Protein AF-A0A9E3H1S7-F1 (afdb_monomer_lite)

Foldseek 3Di:
DWWKKWFACDDDPQSVLQCVLVVHSGRAIWTQDPVQWTFFADQVQFTAIDHHDPHHTDDIDTDPDDPQLVCQLVVQSVVLGRQHAPCVCVVCVPPDDDLPDSNGDDGVSSSQVSNVSSVHRPVVVVPPPPDD

Structure (mmCIF, N/CA/C/O backbone):
data_AF-A0A9E3H1S7-F1
#
_entry.id   AF-A0A9E3H1S7-F1
#
loop_
_atom_site.group_PDB
_atom_site.id
_atom_site.type_symbol
_atom_site.label_atom_id
_atom_site.label_alt_id
_atom_site.label_comp_id
_atom_site.label_asym_id
_atom_site.label_entity_id
_atom_site.label_seq_id
_atom_site.pdbx_PDB_ins_code
_atom_site.Cartn_x
_atom_site.Cartn_y
_atom_site.Cartn_z
_atom_site.occupancy
_atom_site.B_iso_or_equiv
_atom_site.auth_seq_id
_atom_site.auth_comp_id
_atom_site.auth_asym_id
_atom_site.auth_atom_id
_atom_site.pdbx_PDB_model_num
ATOM 1 N N . MET A 1 1 ? -9.466 -1.973 16.372 1.00 54.75 1 MET A N 1
ATOM 2 C CA . MET A 1 1 ? -8.124 -2.010 15.754 1.00 54.75 1 MET A CA 1
ATOM 3 C C . MET A 1 1 ? -8.151 -1.031 14.596 1.00 54.75 1 MET A C 1
ATOM 5 O O . MET A 1 1 ? -9.242 -0.570 14.281 1.00 54.75 1 MET A O 1
ATOM 9 N N . SER A 1 2 ? -6.995 -0.577 14.119 1.00 68.12 2 SER A N 1
ATOM 10 C CA . SER A 1 2 ? -6.948 0.444 13.071 1.00 68.12 2 SER A CA 1
ATOM 11 C C . SER A 1 2 ? -5.878 0.068 12.065 1.00 68.12 2 SER A C 1
ATOM 13 O O . SER A 1 2 ? -4.683 0.134 12.370 1.00 68.12 2 SER A O 1
ATOM 15 N N . LEU A 1 3 ? -6.307 -0.285 10.858 1.00 86.12 3 LEU A N 1
ATOM 16 C CA . LEU A 1 3 ? -5.411 -0.432 9.723 1.00 86.12 3 LEU A CA 1
ATOM 17 C C . LEU A 1 3 ? -4.703 0.900 9.460 1.00 86.12 3 LEU A C 1
ATOM 19 O O . LEU A 1 3 ? -5.330 1.949 9.277 1.00 86.12 3 LEU A O 1
ATOM 23 N N . HIS A 1 4 ? -3.378 0.838 9.377 1.00 91.00 4 HIS A N 1
ATOM 24 C CA . HIS A 1 4 ? -2.555 1.991 9.050 1.00 91.00 4 HIS A CA 1
ATOM 25 C C . HIS A 1 4 ? -2.105 1.929 7.594 1.00 91.00 4 HIS A C 1
ATOM 27 O O . HIS A 1 4 ? -1.344 1.045 7.203 1.00 91.00 4 HIS A O 1
ATOM 33 N N . LEU A 1 5 ? -2.517 2.912 6.796 1.00 91.12 5 LEU A N 1
ATOM 34 C CA . LEU A 1 5 ? -1.948 3.143 5.475 1.00 91.12 5 LEU A CA 1
ATOM 35 C C . LEU A 1 5 ? -0.650 3.937 5.630 1.00 91.12 5 LEU A C 1
ATOM 37 O O . LEU A 1 5 ? -0.643 5.090 6.067 1.00 91.12 5 LEU A O 1
ATOM 41 N N . VAL A 1 6 ? 0.468 3.302 5.301 1.00 92.12 6 VAL A N 1
ATOM 42 C CA . VAL A 1 6 ? 1.809 3.873 5.410 1.00 92.12 6 VAL A CA 1
ATOM 43 C C . VAL A 1 6 ? 2.242 4.419 4.058 1.00 92.12 6 VAL A C 1
ATOM 45 O O . VAL A 1 6 ? 2.359 3.684 3.082 1.00 92.12 6 VAL A O 1
ATOM 48 N N . PHE A 1 7 ? 2.488 5.723 3.997 1.00 91.25 7 PHE A N 1
ATOM 49 C CA . PHE A 1 7 ? 2.935 6.412 2.793 1.00 91.25 7 PHE A CA 1
ATOM 50 C C . PHE A 1 7 ? 4.442 6.596 2.843 1.00 91.25 7 PHE A C 1
ATOM 52 O O . PHE A 1 7 ? 4.979 7.149 3.808 1.00 91.25 7 PHE A O 1
ATOM 59 N N . THR A 1 8 ? 5.135 6.186 1.787 1.00 90.94 8 THR A N 1
ATOM 60 C CA . THR A 1 8 ? 6.590 6.331 1.686 1.00 90.94 8 THR A CA 1
ATOM 61 C C . THR A 1 8 ? 6.966 7.092 0.429 1.00 90.94 8 THR A C 1
ATOM 63 O O . THR A 1 8 ? 6.193 7.205 -0.524 1.00 90.94 8 THR A O 1
ATOM 66 N N . ALA A 1 9 ? 8.183 7.628 0.405 1.00 87.75 9 ALA A N 1
ATOM 67 C CA . ALA A 1 9 ? 8.726 8.292 -0.771 1.00 87.75 9 ALA A CA 1
ATOM 68 C C . ALA A 1 9 ? 8.989 7.308 -1.930 1.00 87.75 9 ALA A C 1
ATOM 70 O O . ALA A 1 9 ? 9.443 7.734 -2.990 1.00 87.75 9 ALA A O 1
ATOM 71 N N . GLY A 1 10 ? 8.734 6.007 -1.755 1.00 84.19 10 GLY A N 1
ATOM 72 C CA . GLY A 1 10 ? 9.157 4.972 -2.690 1.00 84.19 10 GLY A CA 1
ATOM 73 C C . GLY A 1 10 ? 10.681 4.831 -2.740 1.00 84.19 10 GLY A C 1
ATOM 74 O O . GLY A 1 10 ? 11.427 5.534 -2.051 1.00 84.19 10 GLY A O 1
ATOM 75 N N . GLN A 1 11 ? 11.158 3.899 -3.560 1.00 82.50 11 GLN A N 1
ATOM 76 C CA . GLN A 1 11 ? 12.584 3.613 -3.714 1.00 82.50 11 GLN A CA 1
ATOM 77 C C . GLN A 1 11 ? 13.048 3.844 -5.155 1.00 82.50 11 GLN A C 1
ATOM 79 O O . GLN A 1 11 ? 12.279 3.715 -6.111 1.00 82.50 11 GLN A O 1
ATOM 84 N N . GLY A 1 12 ? 14.331 4.184 -5.296 1.00 83.50 12 GLY A N 1
ATOM 85 C CA . GLY A 1 12 ? 15.003 4.309 -6.587 1.00 83.50 12 GLY A CA 1
ATOM 86 C C . GLY A 1 12 ? 14.385 5.343 -7.536 1.00 83.50 12 GLY A C 1
ATOM 87 O O . GLY A 1 12 ? 13.736 6.308 -7.124 1.00 83.50 12 GLY A O 1
ATOM 88 N N . VAL A 1 13 ? 14.616 5.126 -8.833 1.00 81.69 13 VAL A N 1
ATOM 89 C CA . VAL A 1 13 ? 14.168 6.014 -9.919 1.00 81.69 13 VAL A CA 1
ATOM 90 C C . VAL A 1 13 ? 12.644 6.052 -10.015 1.00 81.69 13 VAL A C 1
ATOM 92 O O . VAL A 1 13 ? 12.076 7.130 -10.173 1.00 81.69 13 VAL A O 1
ATOM 95 N N . THR A 1 14 ? 11.973 4.910 -9.840 1.00 78.06 14 THR A N 1
ATOM 96 C CA . THR A 1 14 ? 10.508 4.819 -9.885 1.00 78.06 14 THR A CA 1
ATOM 97 C C . THR A 1 14 ? 9.856 5.741 -8.859 1.00 78.06 14 THR A C 1
ATOM 99 O O . THR A 1 14 ? 8.959 6.504 -9.208 1.00 78.06 14 THR A O 1
ATOM 102 N N . GLY A 1 15 ? 10.356 5.756 -7.617 1.00 81.06 15 GLY A N 1
ATOM 103 C CA . GLY A 1 15 ? 9.852 6.670 -6.593 1.00 81.06 15 GLY A CA 1
ATOM 104 C C . GLY A 1 15 ? 10.044 8.144 -6.965 1.00 81.06 15 GLY A C 1
ATOM 105 O O . GLY A 1 15 ? 9.145 8.953 -6.759 1.00 81.06 15 GLY A O 1
ATOM 106 N N . ALA A 1 16 ? 11.188 8.510 -7.553 1.00 82.94 16 ALA A N 1
ATOM 107 C CA . ALA A 1 16 ? 11.437 9.886 -7.991 1.00 82.94 16 ALA A CA 1
ATOM 108 C C . ALA A 1 16 ? 10.490 10.326 -9.121 1.00 82.94 16 ALA A C 1
ATOM 110 O O . ALA A 1 16 ? 9.947 11.429 -9.064 1.00 82.94 16 ALA A O 1
ATOM 111 N N . VAL A 1 17 ? 10.262 9.451 -10.103 1.00 80.19 17 VAL A N 1
ATOM 112 C CA . VAL A 1 17 ? 9.359 9.690 -11.237 1.00 80.19 17 VAL A CA 1
ATOM 113 C C . VAL A 1 17 ? 7.913 9.846 -10.762 1.00 80.19 17 VAL A C 1
ATOM 115 O O . VAL A 1 17 ? 7.257 10.811 -11.153 1.00 80.19 17 VAL A O 1
ATOM 118 N N . ILE A 1 18 ? 7.451 8.975 -9.854 1.00 78.38 18 ILE A N 1
ATOM 119 C CA . ILE A 1 18 ? 6.102 9.064 -9.277 1.00 78.38 18 ILE A CA 1
ATOM 120 C C . ILE A 1 18 ? 5.907 10.406 -8.555 1.00 78.38 18 ILE A C 1
ATOM 122 O O . ILE A 1 18 ? 4.999 11.160 -8.892 1.00 78.38 18 ILE A O 1
ATOM 126 N N . ARG A 1 19 ? 6.807 10.761 -7.628 1.00 85.50 19 ARG A N 1
ATOM 127 C CA . ARG A 1 19 ? 6.713 12.023 -6.870 1.00 85.50 19 ARG A CA 1
ATOM 128 C C . ARG A 1 19 ? 6.690 13.260 -7.764 1.00 85.50 19 ARG A C 1
ATOM 130 O O . ARG A 1 19 ? 5.947 14.199 -7.485 1.00 85.50 19 ARG A O 1
ATOM 137 N N . ALA A 1 20 ? 7.506 13.261 -8.819 1.00 78.81 20 ALA A N 1
ATOM 138 C CA . ALA A 1 20 ? 7.571 14.367 -9.764 1.00 78.81 20 ALA A CA 1
ATOM 139 C C . ALA A 1 20 ? 6.254 14.533 -10.534 1.00 78.81 20 ALA A C 1
ATOM 141 O O . ALA A 1 20 ? 5.743 15.645 -10.625 1.00 78.81 20 ALA A O 1
ATOM 142 N N . GLY A 1 21 ? 5.678 13.444 -11.055 1.00 72.06 21 GLY A N 1
ATOM 143 C CA . GLY A 1 21 ? 4.448 13.534 -11.844 1.00 72.06 21 GLY A CA 1
A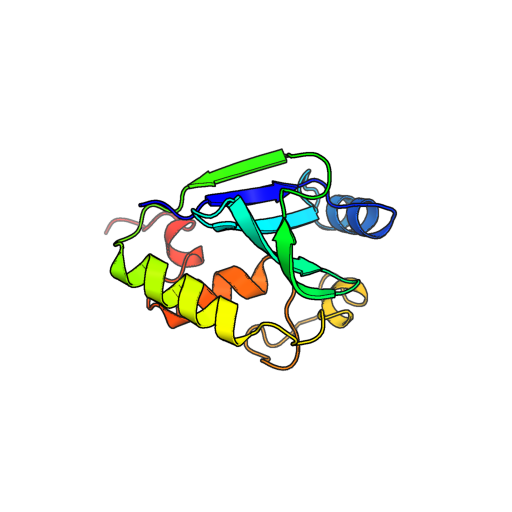TOM 144 C C . GLY A 1 21 ? 3.174 13.721 -11.011 1.00 72.06 21 GLY A C 1
ATOM 145 O O . GLY A 1 21 ? 2.221 14.324 -11.498 1.00 72.06 21 GLY A O 1
ATOM 146 N N . THR A 1 22 ? 3.147 13.268 -9.753 1.00 70.44 22 THR A N 1
ATOM 147 C CA . THR A 1 22 ? 2.003 13.478 -8.846 1.00 70.44 22 THR A CA 1
ATOM 148 C C . THR A 1 22 ? 2.137 14.729 -7.979 1.00 70.44 22 THR A C 1
ATOM 150 O O . THR A 1 22 ? 1.269 14.970 -7.144 1.00 70.44 22 THR A O 1
ATOM 153 N N . TRP A 1 23 ? 3.230 15.492 -8.112 1.00 76.06 23 TRP A N 1
ATOM 154 C CA . TRP A 1 23 ? 3.537 16.659 -7.271 1.00 76.06 23 TRP A CA 1
ATOM 155 C C . TRP A 1 23 ? 3.427 16.357 -5.766 1.00 76.06 23 TRP A C 1
ATOM 157 O O . TRP A 1 23 ? 3.009 17.195 -4.968 1.00 76.06 23 TRP A O 1
ATOM 167 N N . SER A 1 24 ? 3.793 15.133 -5.372 1.00 78.50 24 SER A N 1
ATOM 168 C CA . SER A 1 24 ? 3.632 14.623 -4.008 1.00 78.50 24 SER A CA 1
ATOM 169 C C . SER A 1 24 ? 4.964 14.168 -3.429 1.00 78.50 24 SER A C 1
ATOM 171 O O . SER A 1 24 ? 5.874 13.747 -4.138 1.00 78.50 24 SER A O 1
ATOM 173 N N . ARG A 1 25 ? 5.079 14.220 -2.099 1.00 82.81 25 ARG A N 1
ATOM 174 C CA . ARG A 1 25 ? 6.213 13.632 -1.370 1.00 82.81 25 ARG A CA 1
ATOM 175 C C . ARG A 1 25 ? 6.097 12.113 -1.257 1.00 82.81 25 ARG A C 1
ATOM 177 O O . ARG A 1 25 ? 7.116 11.456 -1.062 1.00 82.81 25 ARG A O 1
ATOM 184 N N . ALA A 1 26 ? 4.886 11.572 -1.369 1.00 83.75 26 ALA A N 1
ATOM 185 C CA . ALA A 1 26 ? 4.626 10.141 -1.346 1.00 83.75 26 ALA A CA 1
ATOM 186 C C . ALA A 1 26 ? 4.638 9.571 -2.768 1.00 83.75 26 ALA A C 1
ATOM 188 O O . ALA A 1 26 ? 4.158 10.204 -3.704 1.00 83.75 26 ALA A O 1
ATOM 189 N N . ALA A 1 27 ? 5.187 8.371 -2.905 1.00 85.88 27 ALA A N 1
ATOM 190 C CA . ALA A 1 27 ? 5.263 7.631 -4.163 1.00 85.88 27 ALA A CA 1
ATOM 191 C C . ALA A 1 27 ? 4.807 6.174 -4.024 1.00 85.88 27 ALA A C 1
ATOM 193 O O . ALA A 1 27 ? 4.708 5.464 -5.019 1.00 85.88 27 ALA A O 1
ATOM 194 N N . HIS A 1 28 ? 4.564 5.728 -2.793 1.00 90.06 28 HIS A N 1
ATOM 195 C CA . HIS A 1 28 ? 4.122 4.382 -2.478 1.00 90.06 28 HIS A CA 1
ATOM 196 C C . HIS A 1 28 ? 3.207 4.411 -1.259 1.00 90.06 28 HIS A C 1
ATOM 198 O O . HIS A 1 28 ? 3.361 5.272 -0.386 1.00 90.06 28 HIS A O 1
ATOM 204 N N . VAL A 1 29 ? 2.285 3.457 -1.201 1.00 91.12 29 VAL A N 1
ATOM 205 C CA . VAL A 1 29 ? 1.430 3.216 -0.040 1.00 91.12 29 VAL A CA 1
ATOM 206 C C . VAL A 1 29 ? 1.311 1.719 0.208 1.00 91.12 29 VAL A C 1
ATOM 208 O O . VAL A 1 29 ? 1.195 0.937 -0.735 1.00 91.12 29 VAL A O 1
ATOM 211 N N . GLY A 1 30 ? 1.332 1.328 1.477 1.00 92.75 30 GLY A N 1
ATOM 212 C CA . GLY A 1 30 ? 1.046 -0.035 1.910 1.00 92.75 30 GLY A CA 1
ATOM 213 C C . GLY A 1 30 ? 0.157 -0.053 3.142 1.00 92.75 30 GLY A C 1
ATOM 214 O O . GLY A 1 30 ? 0.041 0.958 3.829 1.00 92.75 30 GLY A O 1
ATOM 215 N N . GLY A 1 31 ? -0.475 -1.188 3.429 1.00 93.81 31 GLY A N 1
ATOM 216 C CA . GLY A 1 31 ? -1.227 -1.370 4.668 1.00 93.81 31 GLY A CA 1
ATOM 217 C C . GLY A 1 31 ? -0.380 -2.117 5.677 1.00 93.81 31 GLY A C 1
ATOM 218 O O . GLY A 1 31 ? 0.014 -3.260 5.438 1.00 93.81 31 GLY A O 1
ATOM 219 N N . LEU A 1 32 ? -0.086 -1.451 6.787 1.00 92.88 32 LEU A N 1
ATOM 220 C CA . LEU A 1 32 ? 0.600 -2.026 7.929 1.00 92.88 32 LEU A CA 1
ATOM 221 C C . LEU A 1 32 ? -0.409 -2.814 8.766 1.00 92.88 32 LEU A C 1
ATOM 223 O O . LEU A 1 32 ? -1.347 -2.248 9.324 1.00 92.88 32 LEU A O 1
ATOM 227 N N . LEU A 1 33 ? -0.191 -4.123 8.823 1.00 90.44 33 LEU A N 1
ATOM 228 C CA . LEU A 1 33 ? -1.000 -5.082 9.562 1.00 90.44 33 LEU A CA 1
ATOM 229 C C . LEU A 1 33 ? -0.502 -5.200 11.010 1.00 90.44 33 LEU A C 1
ATOM 231 O O . LEU A 1 33 ? 0.664 -4.922 11.297 1.00 90.44 33 LEU A O 1
ATOM 235 N N . ASP A 1 34 ? -1.344 -5.706 11.913 1.00 86.31 34 ASP A N 1
ATOM 236 C CA . ASP A 1 34 ? -1.014 -5.814 13.347 1.00 86.31 34 ASP A CA 1
ATOM 237 C C . ASP A 1 34 ? 0.199 -6.698 13.643 1.00 86.31 34 ASP A C 1
ATOM 239 O O . ASP A 1 34 ? 0.905 -6.511 14.631 1.00 86.31 34 ASP A O 1
ATOM 243 N N . ASN A 1 35 ? 0.470 -7.666 12.768 1.00 87.75 35 ASN A N 1
ATOM 244 C CA . ASN A 1 35 ? 1.638 -8.533 12.879 1.00 87.75 35 ASN A CA 1
ATOM 245 C C . ASN A 1 35 ? 2.939 -7.870 12.380 1.00 87.75 35 ASN A C 1
ATOM 247 O O . ASN A 1 35 ? 3.957 -8.550 12.257 1.00 87.75 35 ASN A O 1
ATOM 251 N N . GLY A 1 36 ? 2.910 -6.570 12.064 1.00 88.44 36 GLY A N 1
ATOM 252 C CA . GLY A 1 36 ? 4.058 -5.787 11.603 1.00 88.44 36 GLY A CA 1
ATOM 253 C C . GLY A 1 36 ? 4.437 -6.010 10.137 1.00 88.44 36 GLY A C 1
ATOM 254 O O . GLY A 1 36 ? 5.441 -5.461 9.672 1.00 88.44 36 GLY A O 1
ATOM 255 N N . LEU A 1 37 ? 3.662 -6.810 9.399 1.00 93.00 37 LEU A N 1
ATOM 256 C CA . LEU A 1 37 ? 3.840 -6.970 7.960 1.00 93.00 37 LEU A CA 1
ATOM 257 C C . LEU A 1 37 ? 3.155 -5.832 7.211 1.00 93.00 37 LEU A C 1
ATOM 259 O O . LEU A 1 37 ? 2.081 -5.371 7.593 1.00 93.00 37 LEU A O 1
ATOM 263 N N . VAL A 1 38 ? 3.759 -5.431 6.101 1.00 94.56 38 VAL A N 1
ATOM 264 C CA . VAL A 1 38 ? 3.148 -4.529 5.133 1.00 94.56 38 VAL A CA 1
ATOM 265 C C . VAL A 1 38 ? 2.611 -5.363 3.982 1.00 94.56 38 VAL A C 1
ATOM 267 O O . VAL A 1 38 ? 3.336 -6.181 3.416 1.00 94.56 38 VAL A O 1
ATOM 270 N N . LEU A 1 39 ? 1.332 -5.173 3.668 1.00 94.81 39 LEU A N 1
ATOM 271 C CA . LEU A 1 39 ? 0.690 -5.698 2.469 1.00 94.81 39 LEU A CA 1
ATOM 272 C C . LEU A 1 39 ? 0.544 -4.561 1.460 1.00 94.81 39 LEU A C 1
ATOM 274 O O . LEU A 1 39 ? -0.135 -3.564 1.718 1.00 94.81 39 LEU A O 1
ATOM 278 N N . ASP A 1 40 ? 1.193 -4.694 0.312 1.00 92.69 40 ASP A N 1
ATOM 279 C CA . ASP A 1 40 ? 1.133 -3.690 -0.742 1.00 92.69 40 ASP A CA 1
ATOM 280 C C . ASP A 1 40 ? 1.374 -4.304 -2.126 1.00 92.69 40 ASP A C 1
ATOM 282 O O . ASP A 1 40 ? 1.524 -5.520 -2.259 1.00 92.69 40 ASP A O 1
ATOM 286 N N . ALA A 1 41 ? 1.351 -3.455 -3.156 1.00 89.50 41 ALA A N 1
ATOM 287 C CA . ALA A 1 41 ? 1.788 -3.806 -4.498 1.00 89.50 41 ALA A CA 1
ATOM 288 C C . ALA A 1 41 ? 3.093 -3.065 -4.821 1.00 89.50 41 ALA A C 1
ATOM 290 O O . ALA A 1 41 ? 3.095 -1.833 -4.859 1.00 89.50 41 ALA A O 1
ATOM 291 N N . THR A 1 42 ? 4.180 -3.787 -5.118 1.00 86.25 42 THR A N 1
ATOM 292 C CA . THR A 1 42 ? 5.459 -3.191 -5.555 1.00 86.25 42 THR A CA 1
ATOM 293 C C . THR A 1 42 ? 5.825 -3.586 -6.982 1.00 86.25 42 THR A C 1
ATOM 295 O O . THR A 1 42 ? 5.535 -4.711 -7.387 1.00 86.25 42 THR A O 1
ATOM 298 N N . PRO A 1 43 ? 6.555 -2.740 -7.736 1.00 77.88 43 PRO A N 1
ATOM 299 C CA . PRO A 1 43 ? 6.962 -3.070 -9.101 1.00 77.88 43 PRO A CA 1
ATOM 300 C C . PRO A 1 43 ? 7.739 -4.391 -9.220 1.00 77.88 43 PRO A C 1
ATOM 302 O O . PRO A 1 43 ? 7.565 -5.130 -10.185 1.00 77.88 43 PRO A O 1
ATOM 305 N N . SER A 1 44 ? 8.570 -4.720 -8.228 1.00 81.06 44 SER A N 1
ATOM 306 C CA . SER A 1 44 ? 9.405 -5.925 -8.245 1.00 81.06 44 SER A CA 1
ATOM 307 C C . SER A 1 44 ? 8.693 -7.204 -7.806 1.00 81.06 44 SER A C 1
ATOM 309 O O . SER A 1 44 ? 9.111 -8.277 -8.232 1.00 81.06 44 SER A O 1
ATOM 311 N N . ALA A 1 45 ? 7.672 -7.121 -6.946 1.00 85.69 45 ALA A N 1
ATOM 312 C CA . ALA A 1 45 ? 7.045 -8.303 -6.342 1.00 85.69 45 ALA A CA 1
ATOM 313 C C . ALA A 1 45 ? 5.550 -8.461 -6.661 1.00 85.69 45 ALA A C 1
ATOM 315 O O . ALA A 1 45 ? 4.969 -9.492 -6.329 1.00 85.69 45 ALA A O 1
ATOM 316 N N . GLY A 1 46 ? 4.917 -7.473 -7.301 1.00 87.50 46 GLY A N 1
ATOM 317 C CA . GLY A 1 46 ? 3.460 -7.435 -7.390 1.00 87.50 46 GLY A CA 1
ATOM 318 C C . GLY A 1 46 ? 2.838 -7.265 -6.010 1.00 87.50 46 GLY A C 1
ATOM 319 O O . GLY A 1 46 ? 3.427 -6.607 -5.152 1.00 87.50 46 GLY A O 1
ATOM 320 N N . VAL A 1 47 ? 1.653 -7.839 -5.802 1.00 92.25 47 VAL A N 1
ATOM 321 C CA . VAL A 1 47 ? 1.000 -7.826 -4.490 1.00 92.25 47 VAL A CA 1
ATOM 322 C C . VAL A 1 47 ? 1.660 -8.848 -3.570 1.00 92.25 47 VAL A C 1
ATOM 324 O O . VAL A 1 47 ? 1.598 -10.052 -3.836 1.00 92.25 47 VAL A O 1
ATOM 327 N N . ALA A 1 48 ? 2.249 -8.392 -2.470 1.00 93.25 48 ALA A N 1
ATOM 328 C CA . ALA A 1 48 ? 2.973 -9.252 -1.543 1.00 93.25 48 ALA A CA 1
ATOM 329 C C . ALA A 1 48 ? 2.873 -8.767 -0.091 1.00 93.25 48 ALA A C 1
ATOM 331 O O . ALA A 1 48 ? 2.498 -7.631 0.186 1.00 93.25 48 ALA A O 1
ATOM 332 N N . LEU A 1 49 ? 3.212 -9.664 0.842 1.00 94.19 49 LEU A N 1
ATOM 333 C CA . LEU A 1 49 ? 3.489 -9.302 2.231 1.00 94.19 49 LEU A CA 1
ATOM 334 C C . LEU A 1 49 ? 4.995 -9.232 2.446 1.00 94.19 49 LEU A C 1
ATOM 336 O O . LEU A 1 49 ? 5.719 -10.144 2.043 1.00 94.19 49 LEU A O 1
ATOM 340 N N . HIS A 1 50 ? 5.462 -8.191 3.124 1.00 91.19 50 HIS A N 1
ATOM 341 C CA . HIS A 1 50 ? 6.872 -8.043 3.468 1.00 91.19 50 HIS A CA 1
ATOM 342 C C . HIS A 1 50 ? 7.051 -7.475 4.876 1.00 91.19 50 HIS A C 1
ATOM 344 O O . HIS A 1 50 ? 6.169 -6.787 5.394 1.00 91.19 50 HIS A O 1
ATOM 350 N N . PRO A 1 51 ? 8.183 -7.783 5.529 1.00 88.88 51 PRO A N 1
ATOM 351 C CA . PRO A 1 51 ? 8.480 -7.239 6.841 1.00 88.88 51 PRO A CA 1
ATOM 352 C C . PRO A 1 51 ? 8.848 -5.756 6.739 1.00 88.88 51 PRO A C 1
ATOM 354 O O . PRO A 1 51 ? 9.768 -5.382 6.011 1.00 88.88 51 PRO A O 1
ATOM 357 N N . GLY A 1 52 ? 8.174 -4.929 7.539 1.00 82.50 52 GLY A N 1
ATOM 358 C CA . GLY A 1 52 ? 8.515 -3.520 7.704 1.00 82.50 52 GLY A CA 1
ATOM 359 C C . GLY A 1 52 ? 8.196 -2.624 6.502 1.00 82.50 52 GLY A C 1
ATOM 360 O O . GLY A 1 52 ? 7.693 -3.048 5.464 1.00 82.50 52 GLY A O 1
ATOM 361 N N . ILE A 1 53 ? 8.478 -1.335 6.681 1.00 84.50 53 ILE A N 1
ATOM 362 C CA . ILE A 1 53 ? 8.157 -0.273 5.725 1.00 84.50 53 ILE A CA 1
ATOM 363 C C . ILE A 1 53 ? 9.379 -0.010 4.840 1.00 84.50 53 ILE A C 1
ATOM 365 O O . ILE A 1 53 ? 10.446 0.348 5.339 1.00 84.50 53 ILE A O 1
ATOM 369 N N . ALA A 1 54 ? 9.224 -0.160 3.524 1.00 83.88 54 ALA A N 1
ATOM 370 C CA . ALA A 1 54 ? 10.293 0.096 2.566 1.00 83.88 54 ALA A CA 1
ATOM 371 C C . ALA A 1 54 ? 10.345 1.573 2.128 1.00 83.88 54 ALA A C 1
ATOM 373 O O . ALA A 1 54 ? 9.339 2.175 1.742 1.00 83.88 54 ALA A O 1
ATOM 374 N N . GLY A 1 55 ? 11.553 2.143 2.115 1.00 84.19 55 GLY A N 1
ATOM 375 C CA . GLY A 1 55 ? 11.791 3.539 1.740 1.00 84.19 55 GLY A CA 1
ATOM 376 C C . GLY A 1 55 ? 11.562 4.530 2.885 1.00 84.19 55 GLY A C 1
ATOM 377 O O . GLY A 1 55 ? 11.251 4.161 4.014 1.00 84.19 55 GLY A O 1
ATOM 378 N N . GLN A 1 56 ? 11.756 5.818 2.600 1.00 89.94 56 GLN A N 1
ATOM 379 C CA . GLN A 1 56 ? 11.588 6.867 3.606 1.00 89.94 56 GLN A CA 1
ATOM 380 C C . GLN A 1 56 ? 10.102 7.077 3.911 1.00 89.94 56 GLN A C 1
ATOM 382 O O . GLN A 1 56 ? 9.333 7.409 3.007 1.00 89.94 56 GLN A O 1
ATOM 387 N N . LEU A 1 57 ? 9.716 6.937 5.181 1.00 91.06 57 LEU A N 1
ATOM 388 C CA . LEU A 1 57 ? 8.362 7.232 5.642 1.00 91.06 57 LEU A CA 1
ATOM 389 C C . LEU A 1 57 ? 8.028 8.714 5.417 1.00 91.06 57 LEU A C 1
ATOM 391 O O . LEU A 1 57 ? 8.801 9.607 5.770 1.00 91.06 57 LEU A O 1
ATOM 395 N N . VAL A 1 58 ? 6.867 8.959 4.819 1.00 91.19 58 VAL A N 1
ATOM 396 C CA . VAL A 1 58 ? 6.326 10.296 4.540 1.00 91.19 58 VAL A CA 1
ATOM 397 C C . VAL A 1 58 ? 5.154 10.598 5.463 1.00 91.19 58 VAL A C 1
ATOM 399 O O . VAL A 1 58 ? 5.029 11.726 5.931 1.00 91.19 58 VAL A O 1
ATOM 402 N N . GLY A 1 59 ? 4.321 9.599 5.753 1.00 88.56 59 GLY A N 1
ATOM 403 C CA . GLY A 1 59 ? 3.191 9.743 6.659 1.00 88.56 59 GLY A CA 1
ATOM 404 C C . GLY A 1 59 ? 2.512 8.413 6.947 1.00 88.56 59 GLY A C 1
ATOM 405 O O . GLY A 1 59 ? 2.729 7.424 6.247 1.00 88.56 59 GLY A O 1
ATOM 406 N N . VAL A 1 60 ? 1.6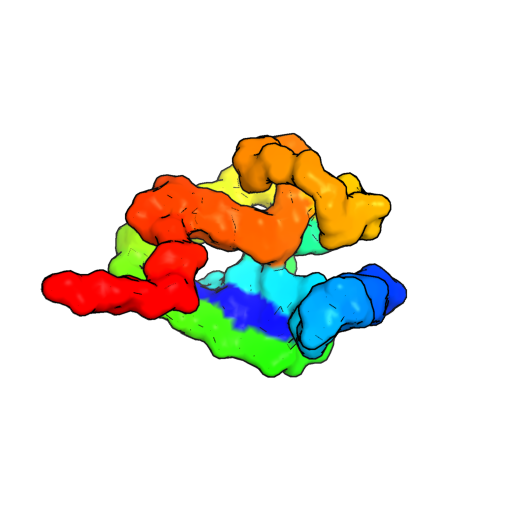86 8.406 7.986 1.00 89.31 60 VAL A N 1
ATOM 407 C CA . VAL A 1 60 ? 0.832 7.277 8.353 1.00 89.31 60 VAL A CA 1
ATOM 408 C C . VAL A 1 60 ? -0.588 7.799 8.473 1.00 89.31 60 VAL A C 1
ATOM 410 O O . VAL A 1 60 ? -0.814 8.828 9.108 1.00 89.31 60 VAL A O 1
ATOM 413 N N . PHE A 1 61 ? -1.529 7.101 7.855 1.00 86.94 61 PHE A N 1
ATOM 414 C CA . PHE A 1 61 ? -2.947 7.404 7.936 1.00 86.94 61 PHE A CA 1
ATOM 415 C C . PHE A 1 61 ? -3.665 6.232 8.596 1.00 86.94 61 PHE A C 1
ATOM 417 O O . PHE A 1 61 ? -3.702 5.135 8.041 1.00 86.94 61 PHE A O 1
ATOM 424 N N . ALA A 1 62 ? -4.199 6.457 9.794 1.00 86.50 62 ALA A N 1
ATOM 425 C CA . ALA A 1 62 ? -5.079 5.497 10.444 1.00 86.50 62 ALA A CA 1
ATOM 426 C C . ALA A 1 62 ? -6.452 5.566 9.776 1.00 86.50 62 ALA A C 1
ATOM 428 O O . ALA A 1 62 ? -7.048 6.642 9.702 1.00 86.50 62 ALA A O 1
ATOM 429 N N . VAL A 1 63 ? -6.942 4.432 9.280 1.00 83.94 63 VAL A N 1
ATOM 430 C CA . VAL A 1 63 ? -8.301 4.356 8.753 1.00 83.94 63 VAL A CA 1
ATOM 431 C C . VAL A 1 63 ? -9.244 4.083 9.917 1.00 83.94 63 VAL A C 1
ATOM 433 O O . VAL A 1 63 ? -9.246 2.991 10.478 1.00 83.94 63 VAL A O 1
ATOM 436 N N . ASP A 1 64 ? -10.037 5.088 10.280 1.00 82.94 64 ASP A N 1
ATOM 437 C CA . ASP A 1 64 ? -11.089 4.943 11.285 1.00 82.94 64 ASP A CA 1
ATOM 438 C C . ASP A 1 64 ? -12.326 4.308 10.636 1.00 82.94 64 ASP A C 1
ATOM 440 O O . ASP A 1 64 ? -13.112 4.968 9.950 1.00 82.94 64 ASP A O 1
ATOM 444 N N . CYS A 1 65 ? -12.442 2.988 10.763 1.00 83.31 65 CYS A N 1
ATOM 445 C CA . CYS A 1 65 ? -13.566 2.211 10.255 1.00 83.31 65 CYS A CA 1
ATOM 446 C C . CYS A 1 65 ? -13.963 1.119 11.255 1.00 83.31 65 CYS A C 1
ATOM 448 O O . CYS A 1 65 ? -13.246 0.836 12.216 1.00 83.31 65 CYS A O 1
ATOM 450 N N . GLN A 1 66 ? -15.140 0.524 11.049 1.00 88.62 66 GLN A N 1
ATOM 451 C CA . GLN A 1 66 ? -15.583 -0.593 11.882 1.00 88.62 66 GLN A CA 1
ATOM 452 C C . GLN A 1 66 ? -14.648 -1.805 11.692 1.00 88.62 66 GLN A C 1
ATOM 454 O O . GLN A 1 66 ? -14.200 -2.036 10.564 1.00 88.62 66 GLN A O 1
ATOM 459 N N . PRO A 1 67 ? -14.379 -2.606 12.740 1.00 89.25 67 PRO A N 1
ATOM 460 C CA . PRO A 1 67 ? -13.495 -3.770 12.642 1.00 89.25 67 PRO A CA 1
ATOM 461 C C . PRO A 1 67 ? -13.866 -4.740 11.511 1.00 89.25 67 PRO A C 1
ATOM 463 O O . PRO A 1 67 ? -12.992 -5.268 10.835 1.00 89.25 67 PRO A O 1
ATOM 466 N N . GLU A 1 68 ? -15.159 -4.924 11.240 1.00 90.75 68 GLU A N 1
ATOM 467 C CA . GLU A 1 68 ? -15.644 -5.814 10.182 1.00 90.75 68 GLU A CA 1
ATOM 468 C C . GLU A 1 68 ? -15.273 -5.309 8.780 1.00 90.75 68 GLU A C 1
ATOM 470 O O . GLU A 1 68 ? -15.003 -6.105 7.878 1.00 90.75 68 GLU A O 1
ATOM 475 N N . VAL A 1 69 ? -15.243 -3.985 8.592 1.00 90.06 69 VAL A N 1
ATOM 476 C CA . VAL A 1 69 ? -14.811 -3.344 7.341 1.00 90.06 69 VAL A CA 1
ATOM 477 C C . VAL A 1 69 ? -13.310 -3.526 7.160 1.00 90.06 69 VAL A C 1
ATOM 479 O O . VAL A 1 69 ? -12.859 -3.875 6.069 1.00 90.06 69 VAL A O 1
ATOM 482 N N . GLU A 1 70 ? -12.544 -3.321 8.230 1.00 89.94 70 GLU A N 1
ATOM 483 C CA . GLU A 1 70 ? -11.099 -3.528 8.232 1.00 89.94 70 GLU A CA 1
ATOM 484 C C . GLU A 1 70 ? -10.744 -4.974 7.862 1.00 89.94 70 GLU A C 1
ATOM 486 O O . GLU A 1 70 ? -9.987 -5.205 6.914 1.00 89.94 70 GLU A O 1
ATOM 491 N N . ASP A 1 71 ? -11.355 -5.947 8.538 1.00 92.00 71 ASP A N 1
ATOM 492 C CA . ASP A 1 71 ? -11.149 -7.373 8.284 1.00 92.00 71 ASP A CA 1
ATOM 493 C C . ASP A 1 71 ? -11.535 -7.756 6.85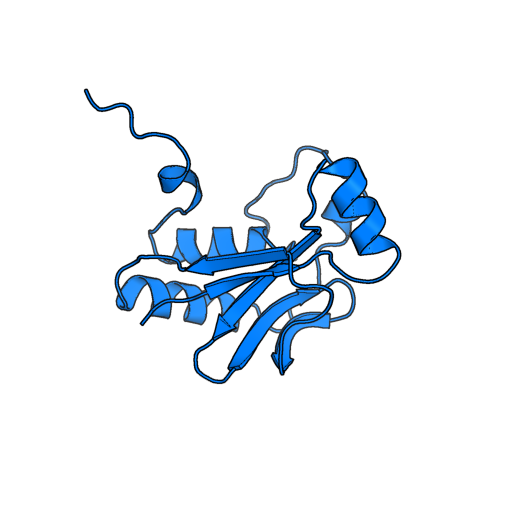0 1.00 92.00 71 ASP A C 1
ATOM 495 O O . ASP A 1 71 ? -10.817 -8.510 6.180 1.00 92.00 71 ASP A O 1
ATOM 499 N N . ALA A 1 72 ? -12.645 -7.215 6.340 1.00 93.00 72 ALA A N 1
ATOM 500 C CA . ALA A 1 72 ? -13.082 -7.446 4.969 1.00 93.00 72 ALA A CA 1
ATOM 501 C C . ALA A 1 72 ? -12.091 -6.870 3.944 1.00 93.00 72 ALA A C 1
ATOM 503 O O . ALA A 1 72 ? -11.735 -7.570 2.986 1.00 93.00 72 ALA A O 1
ATOM 504 N N . ALA A 1 73 ? -11.603 -5.644 4.156 1.00 91.75 73 ALA A N 1
ATOM 505 C CA . ALA A 1 73 ? -10.642 -4.986 3.275 1.00 91.75 73 ALA A CA 1
ATOM 506 C C . ALA A 1 73 ? -9.292 -5.719 3.279 1.00 91.75 73 ALA A C 1
ATOM 508 O O . ALA A 1 73 ? -8.779 -6.099 2.222 1.00 91.75 73 ALA A O 1
ATOM 509 N N . VAL A 1 74 ? -8.744 -6.017 4.462 1.00 93.12 74 VAL A N 1
ATOM 510 C CA . VAL A 1 74 ? -7.501 -6.789 4.610 1.00 93.12 74 VAL A CA 1
ATOM 511 C C . VAL A 1 74 ? -7.655 -8.182 4.001 1.00 93.12 74 VAL A C 1
ATOM 513 O O . VAL A 1 74 ? -6.784 -8.639 3.257 1.00 93.12 74 VAL A O 1
ATOM 516 N N . GLY A 1 75 ? -8.771 -8.861 4.268 1.00 94.31 75 GLY A N 1
ATOM 517 C CA . GLY A 1 75 ? -9.076 -10.170 3.701 1.00 94.31 75 GLY A CA 1
ATOM 518 C C . GLY A 1 75 ? -9.145 -10.139 2.175 1.00 94.31 75 GLY A C 1
ATOM 519 O O . GLY A 1 75 ? -8.641 -11.049 1.513 1.00 94.31 75 GLY A O 1
ATOM 520 N N . TRP A 1 76 ? -9.722 -9.085 1.597 1.00 94.12 76 TRP A N 1
ATOM 521 C CA . TRP A 1 76 ? -9.758 -8.895 0.152 1.00 94.12 76 TRP A CA 1
ATOM 522 C C . TRP A 1 76 ? -8.370 -8.641 -0.436 1.00 94.12 76 TRP A C 1
ATOM 524 O O . TRP A 1 76 ? -8.006 -9.308 -1.409 1.00 94.12 76 TRP A O 1
ATOM 534 N N . ALA A 1 77 ? -7.575 -7.761 0.177 1.00 92.50 77 ALA A N 1
ATOM 535 C CA . ALA A 1 77 ? -6.222 -7.447 -0.274 1.00 92.50 77 ALA A CA 1
ATOM 536 C C . ALA A 1 77 ? -5.315 -8.688 -0.218 1.00 92.50 77 ALA A C 1
ATOM 538 O O . ALA A 1 77 ? -4.569 -8.964 -1.157 1.00 92.50 77 ALA A O 1
ATOM 539 N N . ARG A 1 78 ? -5.448 -9.516 0.828 1.00 94.00 78 ARG A N 1
ATOM 540 C CA . ARG A 1 78 ? -4.722 -10.792 0.954 1.00 94.00 78 ARG A CA 1
ATOM 541 C C . ARG A 1 78 ? -5.027 -11.763 -0.185 1.00 94.00 78 ARG A C 1
ATOM 543 O O . ARG A 1 78 ? -4.126 -12.466 -0.629 1.00 94.00 78 ARG A O 1
ATOM 550 N N . ARG A 1 79 ? -6.263 -11.792 -0.698 1.00 93.69 79 ARG A N 1
ATOM 551 C CA . ARG A 1 79 ? -6.627 -12.629 -1.860 1.00 93.69 79 ARG A CA 1
ATOM 552 C C . ARG A 1 79 ? -5.986 -12.157 -3.167 1.00 93.69 79 ARG A C 1
ATOM 554 O O . ARG A 1 79 ? -5.994 -12.908 -4.136 1.00 93.69 79 ARG A O 1
ATOM 561 N N . GLN A 1 80 ? -5.444 -10.939 -3.206 1.00 92.56 80 GLN A N 1
ATOM 562 C CA . GLN A 1 80 ? -4.733 -10.419 -4.374 1.00 92.56 80 GLN A CA 1
ATOM 563 C C . GLN A 1 80 ? -3.244 -10.789 -4.380 1.00 92.56 80 GLN A C 1
ATOM 565 O O . GLN A 1 80 ? -2.589 -10.562 -5.393 1.00 92.56 80 GLN A O 1
ATOM 570 N N . VAL A 1 81 ? -2.703 -11.352 -3.292 1.00 93.38 81 VAL A N 1
ATOM 571 C CA . VAL A 1 81 ? -1.284 -11.730 -3.194 1.00 93.38 81 VAL A CA 1
ATOM 572 C C . VAL A 1 81 ? -0.878 -12.643 -4.354 1.00 93.38 81 VAL A C 1
ATOM 574 O O . VAL A 1 81 ? -1.580 -13.596 -4.688 1.00 93.38 81 VAL A O 1
ATOM 577 N N . GLY A 1 82 ? 0.265 -12.339 -4.971 1.00 89.62 82 GLY A N 1
ATOM 578 C CA . GLY A 1 82 ? 0.787 -13.028 -6.152 1.00 89.62 82 GLY A CA 1
ATOM 579 C C . GLY A 1 82 ? 0.326 -12.437 -7.487 1.00 89.62 82 GLY A C 1
ATOM 580 O O . GLY A 1 82 ? 0.875 -12.802 -8.527 1.00 89.62 82 GLY A O 1
ATOM 581 N N . LYS A 1 83 ? -0.635 -11.502 -7.494 1.00 88.00 83 LYS A N 1
ATOM 582 C CA . LYS A 1 83 ? -0.967 -10.745 -8.707 1.00 88.00 83 LYS A CA 1
ATOM 583 C C . LYS A 1 83 ? 0.171 -9.792 -9.083 1.00 88.00 83 LYS A C 1
ATOM 585 O O . LYS A 1 83 ? 0.796 -9.217 -8.188 1.00 88.00 83 LYS A O 1
ATOM 590 N N . PRO A 1 84 ? 0.440 -9.598 -10.385 1.00 84.44 84 PRO A N 1
ATOM 591 C CA . PRO A 1 84 ? 1.535 -8.753 -10.833 1.00 84.44 84 PRO A CA 1
ATOM 592 C C . PRO A 1 84 ? 1.270 -7.278 -10.520 1.00 84.44 84 PRO A C 1
ATOM 594 O O . PRO A 1 84 ? 0.127 -6.832 -10.391 1.00 84.44 84 PRO A O 1
ATOM 597 N N . TYR A 1 85 ? 2.356 -6.514 -10.434 1.00 78.25 85 TYR A N 1
ATOM 598 C CA . TYR A 1 85 ? 2.273 -5.063 -10.373 1.00 78.25 85 TYR A CA 1
ATOM 599 C C . TYR A 1 85 ? 1.806 -4.515 -11.713 1.00 78.25 85 TYR A C 1
ATOM 601 O O . TYR A 1 85 ? 2.268 -4.965 -12.768 1.00 78.25 85 TYR A O 1
ATOM 609 N N . ASP A 1 86 ? 0.931 -3.517 -11.676 1.00 71.81 86 ASP A N 1
ATOM 610 C CA . ASP A 1 86 ? 0.481 -2.881 -12.902 1.00 71.81 86 ASP A CA 1
ATOM 611 C C . ASP A 1 86 ? 1.493 -1.837 -13.397 1.00 71.81 86 ASP A C 1
ATOM 613 O O . ASP A 1 86 ? 1.469 -0.660 -13.037 1.00 71.81 86 ASP A O 1
ATOM 617 N N . TRP A 1 87 ? 2.398 -2.272 -14.271 1.00 63.50 87 TRP A N 1
ATOM 618 C CA . TRP A 1 87 ? 3.361 -1.394 -14.937 1.00 63.50 87 TRP A CA 1
ATOM 619 C C . TRP A 1 87 ? 2.719 -0.437 -15.954 1.00 63.50 87 TRP A C 1
ATOM 621 O O . TRP A 1 87 ? 3.352 0.554 -16.329 1.00 63.50 87 TRP A O 1
ATOM 631 N N . SER A 1 88 ? 1.474 -0.684 -16.388 1.00 58.88 88 SER A N 1
ATOM 632 C CA . SER A 1 88 ? 0.780 0.213 -17.322 1.00 58.88 88 SER A CA 1
ATOM 633 C C . SER A 1 88 ? 0.450 1.567 -16.683 1.00 58.88 88 SER A C 1
ATOM 635 O O . SER A 1 88 ? 0.458 2.581 -17.381 1.00 58.88 88 SER A O 1
ATOM 637 N N . ALA A 1 89 ? 0.303 1.609 -15.352 1.00 54.41 89 ALA A N 1
ATOM 638 C CA . ALA A 1 89 ? 0.143 2.836 -14.571 1.00 54.41 89 ALA A CA 1
ATOM 639 C C . ALA A 1 89 ? 1.407 3.724 -14.569 1.00 54.41 89 ALA A C 1
ATOM 641 O O . ALA A 1 89 ? 1.304 4.948 -14.595 1.00 54.41 89 ALA A O 1
ATOM 642 N N . ILE A 1 90 ? 2.610 3.131 -14.601 1.00 55.09 90 ILE A N 1
ATOM 643 C CA . ILE A 1 90 ? 3.880 3.881 -14.675 1.00 55.09 90 ILE A CA 1
ATOM 644 C C . ILE A 1 90 ? 4.145 4.371 -16.108 1.00 55.09 90 ILE A C 1
ATOM 646 O O . ILE A 1 90 ? 4.640 5.482 -16.300 1.00 55.09 90 ILE A O 1
ATOM 650 N N . ALA A 1 91 ? 3.807 3.565 -17.122 1.00 50.12 91 ALA A N 1
ATOM 651 C CA . ALA A 1 91 ? 4.004 3.926 -18.529 1.00 50.12 91 ALA A CA 1
ATOM 652 C C . ALA A 1 91 ? 2.995 4.978 -19.034 1.00 50.12 91 ALA A C 1
ATOM 654 O O . ALA A 1 91 ? 3.285 5.708 -19.981 1.00 50.12 91 ALA A O 1
ATOM 655 N N . GLY A 1 92 ? 1.826 5.077 -18.397 1.00 49.34 92 GLY A N 1
ATOM 656 C CA . GLY A 1 92 ? 0.764 6.016 -18.738 1.00 49.34 92 GLY A CA 1
ATOM 657 C C . GLY A 1 92 ? 0.343 6.832 -17.528 1.00 49.34 92 GLY A C 1
ATOM 658 O O . GLY A 1 92 ? -0.760 6.652 -17.037 1.00 49.34 92 GLY A O 1
ATOM 659 N N . PHE A 1 93 ? 1.189 7.756 -17.078 1.00 49.91 93 PHE A N 1
ATOM 660 C CA . PHE A 1 93 ? 0.974 8.572 -15.876 1.00 49.91 93 PHE A CA 1
ATOM 661 C C . PHE A 1 93 ? -0.420 9.247 -15.756 1.00 49.91 93 PHE A C 1
ATOM 663 O O . PHE A 1 93 ? -0.795 9.643 -14.661 1.00 49.91 93 PHE A O 1
ATOM 670 N N . PHE A 1 94 ? -1.200 9.373 -16.843 1.00 48.03 94 PHE A N 1
ATOM 671 C CA . PHE A 1 94 ? -2.558 9.949 -16.858 1.00 48.03 94 PHE A CA 1
ATOM 672 C C . PHE A 1 94 ? -3.477 9.411 -17.983 1.00 48.03 94 PHE A C 1
ATOM 674 O O . PHE A 1 94 ? -4.387 10.114 -18.432 1.00 48.03 94 PHE A O 1
ATOM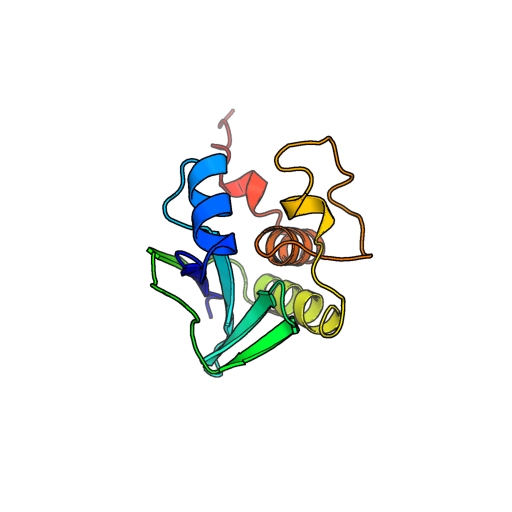 681 N N . VAL A 1 95 ? -3.271 8.198 -18.511 1.00 41.62 95 VAL A N 1
ATOM 682 C CA . VAL A 1 95 ? -4.114 7.717 -19.628 1.00 41.62 95 VAL A CA 1
ATOM 683 C C . VAL A 1 95 ? -5.309 6.933 -19.091 1.00 41.62 95 VAL A C 1
ATOM 685 O O . VAL A 1 95 ? -5.144 5.809 -18.639 1.00 41.62 95 VAL A O 1
ATOM 688 N N . ARG A 1 96 ? -6.499 7.558 -19.156 1.00 46.22 96 ARG A N 1
ATOM 689 C CA . ARG A 1 96 ? -7.859 6.981 -19.021 1.00 46.22 96 ARG A CA 1
ATOM 690 C C . ARG A 1 96 ? -7.873 5.444 -18.924 1.00 46.22 96 ARG A C 1
ATOM 692 O O . ARG A 1 96 ? -7.999 4.767 -19.944 1.00 46.22 96 ARG A O 1
ATOM 699 N N . ARG A 1 97 ? -7.757 4.908 -17.707 1.00 51.75 97 ARG A N 1
ATOM 700 C CA . ARG A 1 97 ? -7.833 3.469 -17.427 1.00 51.75 97 ARG A CA 1
ATOM 701 C C . ARG A 1 97 ? -9.119 3.138 -16.675 1.00 51.75 97 ARG A C 1
ATOM 703 O O . ARG A 1 97 ? -9.657 3.972 -15.953 1.00 51.75 97 ARG A O 1
ATOM 710 N N . ASP A 1 98 ? -9.595 1.916 -16.892 1.00 55.41 98 ASP A N 1
ATOM 711 C CA . ASP A 1 98 ? -10.615 1.266 -16.076 1.00 55.41 98 ASP A CA 1
ATOM 712 C C . ASP A 1 98 ? -10.008 0.884 -14.715 1.00 55.41 98 ASP A C 1
ATOM 714 O O . ASP A 1 98 ? -9.211 -0.054 -14.616 1.00 55.41 98 ASP A O 1
ATOM 718 N N . TRP A 1 99 ? -10.352 1.664 -13.690 1.00 53.91 99 TRP A N 1
ATOM 719 C CA . TRP A 1 99 ? -9.844 1.556 -12.317 1.00 53.91 99 TRP A CA 1
ATOM 720 C C . TRP A 1 99 ? -10.282 0.263 -11.604 1.00 53.91 99 TRP A C 1
ATOM 722 O O . TRP A 1 99 ? -9.803 -0.022 -10.509 1.00 53.91 99 TRP A O 1
ATOM 732 N N . HIS A 1 100 ? -11.142 -0.546 -12.237 1.00 56.38 100 HIS A N 1
ATOM 733 C CA . HIS A 1 100 ? -11.624 -1.831 -11.725 1.00 56.38 100 HIS A CA 1
ATOM 734 C C . HIS A 1 100 ? -10.951 -3.050 -12.376 1.00 56.38 100 HIS A C 1
ATOM 736 O O . HIS A 1 100 ? -11.389 -4.179 -12.150 1.00 56.38 100 HIS A O 1
ATOM 742 N N . ASN A 1 101 ? -9.889 -2.877 -13.175 1.00 58.38 101 ASN A N 1
ATOM 743 C CA . ASN A 1 101 ? -9.236 -4.002 -13.852 1.00 58.38 101 ASN A CA 1
ATOM 744 C C . ASN A 1 101 ? -8.481 -4.925 -12.863 1.00 58.38 101 ASN A C 1
ATOM 746 O O . ASN A 1 101 ? -7.437 -4.540 -12.340 1.00 58.38 101 ASN A O 1
ATOM 750 N N . PRO A 1 102 ? -8.908 -6.189 -12.670 1.00 58.84 102 PRO A N 1
ATOM 751 C CA . PRO A 1 102 ? -8.319 -7.082 -11.672 1.00 58.84 102 PRO A CA 1
ATOM 752 C C . PRO A 1 102 ? -6.984 -7.722 -12.099 1.00 58.84 102 PRO A C 1
ATOM 754 O O . PRO A 1 102 ? -6.477 -8.579 -11.362 1.00 58.84 102 PRO A O 1
ATOM 757 N N . ALA A 1 103 ? -6.455 -7.384 -13.283 1.00 48.62 103 ALA A N 1
ATOM 758 C CA . ALA A 1 103 ? -5.255 -7.989 -13.869 1.00 48.62 103 ALA A CA 1
ATOM 759 C C . ALA A 1 103 ? -3.935 -7.521 -13.225 1.00 48.62 103 ALA A C 1
ATOM 761 O O . ALA A 1 103 ? -2.922 -8.204 -13.368 1.00 48.62 103 ALA A O 1
ATOM 762 N N . GLY A 1 104 ? -3.941 -6.401 -12.502 1.00 49.72 104 GLY A N 1
ATOM 763 C CA . GLY A 1 104 ? -2.791 -5.862 -11.777 1.00 49.72 104 GLY A CA 1
ATOM 764 C C . GLY A 1 104 ? -3.207 -4.659 -10.936 1.00 49.72 104 GLY A C 1
ATOM 765 O O . GLY A 1 104 ? -4.265 -4.089 -11.180 1.00 49.72 104 GLY A O 1
ATOM 766 N N . TRP A 1 105 ? -2.391 -4.292 -9.947 1.00 55.78 105 TRP A N 1
ATOM 767 C CA . TRP A 1 105 ? -2.703 -3.187 -9.035 1.00 55.78 105 TRP A CA 1
ATOM 768 C C . TRP A 1 105 ? -1.556 -2.181 -8.945 1.00 55.78 105 TRP A C 1
ATOM 770 O O . TRP A 1 105 ? -0.394 -2.576 -8.796 1.00 55.78 105 TRP A O 1
ATOM 780 N N . PHE A 1 106 ? -1.885 -0.888 -8.961 1.00 67.69 106 PHE A N 1
ATOM 781 C CA . PHE A 1 106 ? -1.031 0.158 -8.404 1.00 67.69 106 PHE A CA 1
ATOM 782 C C . PHE A 1 106 ? -1.174 0.205 -6.871 1.00 67.69 106 PHE A C 1
ATOM 784 O O . PHE A 1 106 ? -2.192 -0.203 -6.309 1.00 67.69 106 PHE A O 1
ATOM 791 N N . CYS A 1 107 ? -0.163 0.722 -6.164 1.00 74.62 107 CYS A N 1
ATOM 792 C CA . CYS A 1 107 ? -0.085 0.636 -4.699 1.00 74.62 107 CYS A CA 1
ATOM 793 C C . CYS A 1 107 ? -1.307 1.236 -3.972 1.00 74.62 107 CYS A C 1
ATOM 795 O O . CYS A 1 107 ? -1.799 0.652 -3.010 1.00 74.62 107 CYS A O 1
ATOM 797 N N . MET A 1 108 ? -1.832 2.369 -4.455 1.00 78.62 108 MET A N 1
ATOM 798 C CA . MET A 1 108 ? -3.032 3.011 -3.896 1.00 78.62 108 MET A CA 1
ATOM 799 C C . MET A 1 108 ? -4.328 2.340 -4.362 1.00 78.62 108 MET A C 1
ATOM 801 O O . MET A 1 108 ? -5.275 2.231 -3.587 1.00 78.62 108 MET A O 1
ATOM 805 N N . GLU A 1 109 ? -4.370 1.856 -5.606 1.00 77.75 109 GLU A N 1
ATOM 806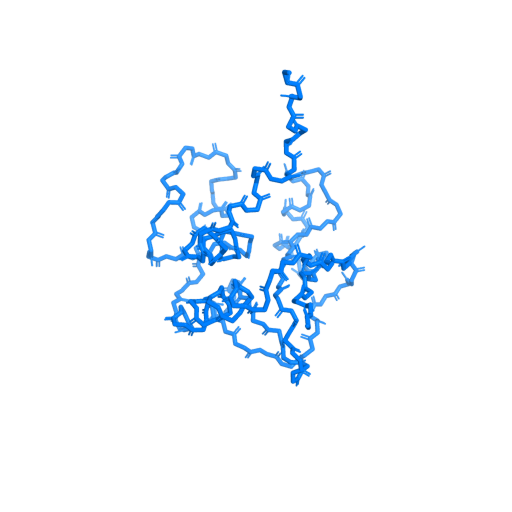 C CA . GLU A 1 109 ? -5.549 1.191 -6.173 1.00 77.75 109 GLU A CA 1
ATOM 807 C C . GLU A 1 109 ? -5.894 -0.087 -5.412 1.00 77.75 109 GLU A C 1
ATOM 809 O O . GLU A 1 109 ? -7.066 -0.329 -5.144 1.00 77.75 109 GLU A O 1
ATOM 814 N N . LEU A 1 110 ? -4.881 -0.861 -4.997 1.00 84.75 110 LEU A N 1
ATOM 815 C CA . LEU A 1 110 ? -5.075 -2.064 -4.187 1.00 84.75 110 LEU A CA 1
ATOM 816 C C . LEU A 1 110 ? -5.922 -1.769 -2.941 1.00 84.75 110 LEU A C 1
ATOM 818 O O . LEU A 1 110 ? -6.872 -2.493 -2.651 1.00 84.75 110 LEU A O 1
ATOM 822 N N . TRP A 1 111 ? -5.577 -0.708 -2.210 1.00 88.50 111 TRP A N 1
ATOM 823 C CA . TRP A 1 111 ? -6.263 -0.353 -0.971 1.00 88.50 111 TRP A CA 1
ATOM 824 C C . TRP A 1 111 ? -7.607 0.324 -1.227 1.00 88.50 111 TRP A C 1
ATOM 826 O O . TRP A 1 111 ? -8.567 0.019 -0.527 1.00 88.50 111 TRP A O 1
ATOM 836 N N . LEU A 1 112 ? -7.731 1.156 -2.263 1.00 85.75 112 LEU A N 1
ATOM 837 C CA . LEU A 1 112 ? -9.031 1.700 -2.665 1.00 85.75 112 LEU A CA 1
ATOM 838 C C . LEU A 1 112 ? -10.029 0.588 -3.020 1.00 85.75 112 LEU A C 1
ATOM 840 O O . LEU A 1 112 ? -11.134 0.576 -2.481 1.00 85.75 112 LEU A O 1
ATOM 844 N N . ALA A 1 113 ? -9.618 -0.378 -3.843 1.00 84.50 113 ALA A N 1
ATOM 845 C CA . ALA A 1 113 ? -10.451 -1.510 -4.237 1.00 84.50 113 ALA A CA 1
ATOM 846 C C . ALA A 1 113 ? -10.765 -2.446 -3.060 1.00 84.50 113 ALA A C 1
ATOM 848 O O . ALA A 1 113 ? -11.880 -2.957 -2.957 1.00 84.50 113 ALA A O 1
ATOM 849 N N . ALA A 1 114 ? -9.813 -2.642 -2.141 1.00 88.31 114 ALA A N 1
ATOM 850 C CA . ALA A 1 114 ? -10.037 -3.415 -0.922 1.00 88.31 114 ALA A CA 1
ATOM 851 C C . ALA A 1 114 ? -11.149 -2.808 -0.057 1.00 88.31 114 ALA A C 1
ATOM 853 O O . ALA A 1 114 ? -12.049 -3.519 0.389 1.00 88.31 114 ALA A O 1
ATOM 854 N N . PHE A 1 115 ? -11.109 -1.493 0.142 1.00 88.25 115 PHE A N 1
ATOM 855 C CA . PHE A 1 115 ? -12.101 -0.772 0.932 1.00 88.25 115 PHE A CA 1
ATOM 856 C C . PHE A 1 115 ? -13.453 -0.639 0.219 1.00 88.25 115 PHE A C 1
ATOM 858 O O . PHE A 1 115 ? -14.499 -0.772 0.852 1.00 88.25 115 PHE A O 1
ATOM 86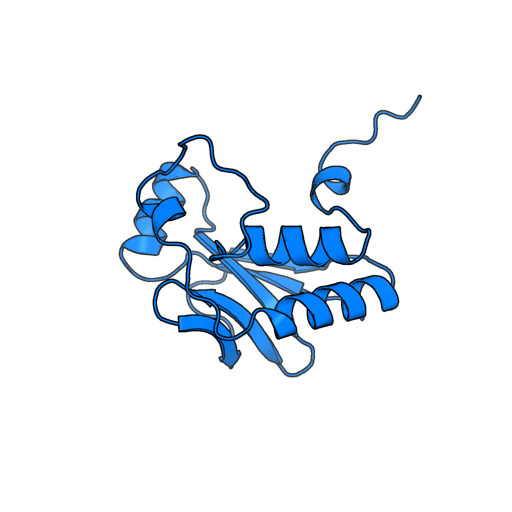5 N N . GLU A 1 116 ? -13.461 -0.469 -1.103 1.00 87.38 116 GLU A N 1
ATOM 866 C CA . GLU A 1 116 ? -14.689 -0.518 -1.904 1.00 87.38 116 GLU A CA 1
ATOM 867 C C . GLU A 1 116 ? -15.364 -1.895 -1.813 1.00 87.38 116 GLU A C 1
ATOM 869 O O . GLU A 1 116 ? -16.567 -1.981 -1.567 1.00 87.38 116 GLU A O 1
ATOM 874 N N . ALA A 1 117 ? -14.590 -2.981 -1.903 1.00 86.88 117 ALA A N 1
ATOM 875 C CA . ALA A 1 117 ? -15.096 -4.343 -1.735 1.00 86.88 117 ALA A CA 1
ATOM 876 C C . ALA A 1 117 ? -15.608 -4.634 -0.312 1.00 86.88 117 ALA A C 1
ATOM 878 O O . ALA A 1 117 ? -16.437 -5.527 -0.135 1.00 86.88 117 ALA A O 1
ATOM 879 N N . ALA A 1 118 ? -15.137 -3.884 0.687 1.00 88.00 118 ALA A N 1
ATOM 880 C CA . ALA A 1 118 ? -15.637 -3.919 2.059 1.00 88.00 118 ALA A CA 1
ATOM 881 C C . ALA A 1 118 ? -16.888 -3.042 2.276 1.00 88.00 118 ALA A C 1
ATOM 883 O O . ALA A 1 118 ? -17.396 -2.967 3.392 1.00 88.00 118 ALA A O 1
ATOM 884 N N . GLY A 1 119 ? -17.396 -2.374 1.231 1.00 85.62 119 GLY A N 1
ATOM 885 C CA . GLY A 1 119 ? -18.551 -1.477 1.321 1.00 85.62 119 GLY A CA 1
ATOM 886 C C . GLY A 1 119 ? -18.234 -0.114 1.945 1.00 85.62 119 GLY A C 1
ATOM 887 O O . GLY A 1 119 ? -19.149 0.581 2.380 1.00 85.62 119 GLY A O 1
ATOM 888 N N . TRP A 1 120 ? -16.956 0.276 1.994 1.00 82.00 120 TRP A N 1
ATOM 889 C CA . TRP A 1 120 ? -16.480 1.500 2.642 1.00 82.00 120 TRP A CA 1
ATOM 890 C C . TRP A 1 120 ? -15.589 2.322 1.697 1.00 82.00 120 TRP A C 1
ATOM 892 O O . TRP A 1 120 ? -14.367 2.339 1.836 1.00 82.00 120 TRP A O 1
ATOM 902 N N . PRO A 1 121 ? -16.162 2.997 0.687 1.00 75.00 121 PRO A N 1
ATOM 903 C CA . PRO A 1 121 ? -15.384 3.674 -0.348 1.00 75.00 121 PRO A CA 1
ATOM 904 C C . PRO A 1 121 ? -14.599 4.869 0.223 1.00 75.00 121 PRO A C 1
ATOM 906 O O . PRO A 1 121 ? -15.132 5.967 0.380 1.00 75.00 121 PRO A O 1
ATOM 909 N N . LEU A 1 122 ? -13.299 4.674 0.478 1.00 70.25 122 LEU A N 1
ATOM 910 C CA . LEU A 1 122 ? -12.398 5.668 1.088 1.00 70.25 122 LEU A CA 1
ATOM 911 C C . LEU A 1 122 ? -12.427 7.049 0.411 1.00 70.25 122 LEU A C 1
ATOM 913 O O . LEU A 1 122 ? -12.314 8.070 1.084 1.00 70.25 122 LEU A O 1
ATOM 917 N N . LEU A 1 123 ? -12.603 7.107 -0.912 1.00 65.44 123 LEU A N 1
ATOM 918 C CA . LEU A 1 123 ? -12.649 8.377 -1.648 1.00 65.44 123 LEU A CA 1
ATOM 919 C C . LEU A 1 123 ? -13.873 9.233 -1.298 1.00 65.44 123 LEU A C 1
ATOM 921 O O . LEU A 1 123 ? -13.791 10.457 -1.364 1.00 65.44 123 LEU A O 1
ATOM 925 N N . GLN A 1 124 ? -14.985 8.626 -0.878 1.00 60.69 124 GLN A N 1
ATOM 926 C CA . GLN A 1 124 ? -16.189 9.366 -0.478 1.00 60.69 124 GLN A CA 1
ATOM 927 C C . GLN A 1 124 ? -16.047 10.031 0.900 1.00 60.69 124 GLN A C 1
ATOM 929 O O . GLN A 1 124 ? -16.822 10.929 1.225 1.00 60.69 124 GLN A O 1
ATOM 934 N N . LEU A 1 125 ? -15.039 9.632 1.684 1.00 54.81 125 LEU A N 1
ATOM 935 C CA . LEU A 1 125 ? -14.702 10.235 2.977 1.00 54.81 125 LEU A CA 1
ATOM 936 C C . LEU A 1 125 ? -13.748 11.431 2.848 1.00 54.81 125 LEU A C 1
ATOM 938 O O . LEU A 1 125 ? -13.626 12.222 3.778 1.00 54.81 125 LEU A O 1
ATOM 942 N N . LEU A 1 126 ? -13.070 11.567 1.703 1.00 49.84 126 LEU A N 1
ATOM 943 C CA . LEU A 1 126 ? -12.149 12.672 1.406 1.00 49.84 126 LEU A CA 1
ATOM 944 C C . LEU A 1 126 ? -12.832 13.833 0.668 1.00 49.84 126 LEU A C 1
ATOM 946 O O . LEU A 1 126 ? -12.270 14.924 0.575 1.00 49.84 126 LEU A O 1
ATOM 950 N N . ILE A 1 127 ? -14.046 13.613 0.159 1.00 45.34 127 ILE A N 1
ATOM 951 C CA . ILE A 1 127 ? -14.923 14.669 -0.343 1.00 45.34 127 ILE A CA 1
ATOM 952 C C . ILE A 1 127 ? -15.709 15.192 0.867 1.00 45.34 127 ILE A C 1
ATOM 954 O O . ILE A 1 127 ? -16.347 14.383 1.544 1.00 45.34 127 ILE A O 1
ATOM 958 N N . PRO A 1 128 ? -15.699 16.506 1.172 1.00 38.16 128 PRO A N 1
ATOM 959 C CA . PRO A 1 128 ? -16.584 17.051 2.189 1.00 38.16 128 PRO A CA 1
ATOM 960 C C . PRO A 1 128 ? -18.012 16.661 1.820 1.00 38.16 128 PRO A C 1
ATOM 962 O O . PRO A 1 128 ? -18.507 17.067 0.767 1.00 38.16 128 PRO A O 1
ATOM 965 N N . GLN A 1 129 ? -18.660 15.854 2.660 1.00 41.81 129 GLN A N 1
ATOM 966 C CA . GLN A 1 129 ? -20.091 15.616 2.542 1.00 41.81 129 GLN A CA 1
ATOM 967 C C . GLN A 1 129 ? -20.744 16.994 2.661 1.00 41.81 129 GLN A C 1
ATOM 969 O O . GLN A 1 129 ? -20.676 17.633 3.713 1.00 41.81 129 GLN A O 1
ATOM 974 N N . GLN A 1 130 ? -21.264 17.517 1.550 1.00 39.38 130 GLN A N 1
ATOM 975 C CA . GLN A 1 130 ? -22.060 18.733 1.577 1.00 39.38 130 GLN A CA 1
ATOM 976 C C . GLN A 1 130 ? -23.299 18.400 2.405 1.00 39.38 130 GLN A C 1
ATOM 978 O O . GLN A 1 130 ? -24.193 17.705 1.932 1.00 39.38 130 GLN A O 1
ATOM 983 N N . TYR A 1 131 ? -23.305 18.831 3.665 1.00 35.81 131 TYR A N 1
ATOM 984 C CA . TYR A 1 131 ? -24.483 18.783 4.517 1.00 35.81 131 TYR A CA 1
ATOM 985 C C . TYR A 1 131 ? -25.581 19.619 3.841 1.00 35.81 131 TYR A C 1
ATOM 987 O O . TYR A 1 131 ? -25.438 20.837 3.723 1.00 35.81 131 TYR A O 1
ATOM 995 N N . THR A 1 132 ? -26.630 18.958 3.348 1.00 37.72 132 THR A N 1
ATOM 996 C CA . THR A 1 132 ? -27.945 19.566 3.078 1.00 37.72 132 THR A CA 1
ATOM 997 C C . THR A 1 132 ? -28.759 19.650 4.352 1.00 37.72 132 THR A C 1
ATOM 999 O O . THR A 1 132 ? -28.745 18.639 5.093 1.00 37.72 132 THR A O 1
#

Secondary structure (DSSP, 8-state):
---EEEEE--SHHHHHHHHHHTTSS--EEEEE-TTSEEEEEETTTEEEEEES--S-EEEEEE----HHHHHHHHHHHHTTTTPPB-THHHH-TT----TT-TT-B-HHHHHHHHHHHTT--HHHHHS-----

Sequence (132 aa):
MSLHLVFTAGQGVTGAVIRAGTWSRAAHVGGLLDNGLVLDATPSAGVALHPGIAGQLVGVFAVDCQPEVEDAAVGWARRQVGKPYDWSAIAGFFVRRDWHNPAGWFCMELWLAAFEAAGWPLLQLLIPQQYT

pLDDT: mean 78.17, std 16.19, range [35.81, 94.81]

Radius of gyration: 14.45 Å; chains: 1; bounding box: 43×33×35 Å